Protein AF-A0A9X4LND7-F1 (afdb_monomer_lite)

pLDDT: mean 83.93, std 11.07, range [51.72, 96.12]

InterPro domains:
  IPR014914 RES domain [PF08808] (8-60)

Secondary structure (DSSP, 8-state):
-EE-GGGTTT-TTTT-TTSHHHHHHHHHHHHTT-SEEEEE-SSSTTPEEEEE-GGGGGG--------SB-TTT-PBPHHHHHHHHHTT----

Foldseek 3Di:
DAECAVVCVVCVPCADPPDPVVVVVQVVCVVVVHQWYWYADNVDHRDIDTDGDPVCVVVDDDPDDDDQADPPPRDGPPVVVVVCVVVVHDDD

Radius of gyration: 17.46 Å;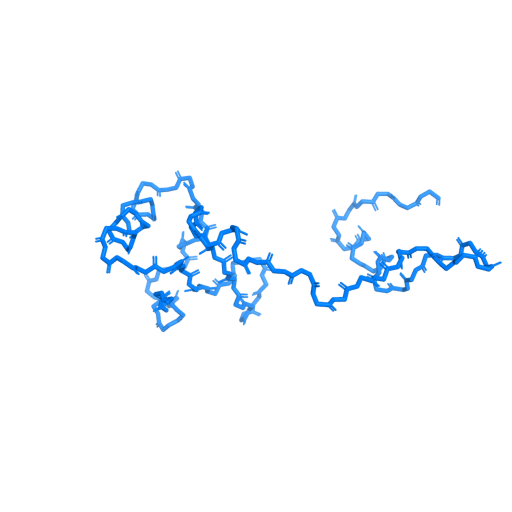 chains: 1; bounding box: 47×31×32 Å

Sequence (92 aa):
MLDMTPHAADYPALQSTRFGPTQGLAARAASAGYDGIAYLSAQRYAGICYALFEHVLPAIRARWRQRLIDPETGNLHRVVATVARGSGLPLA

Structure (mmCIF, N/CA/C/O backbone):
data_AF-A0A9X4LND7-F1
#
_entry.id   AF-A0A9X4LND7-F1
#
loop_
_atom_site.group_PDB
_atom_site.id
_atom_site.type_symbol
_atom_site.label_atom_id
_atom_site.label_alt_id
_atom_site.label_comp_id
_atom_site.label_asym_id
_atom_site.label_entity_id
_atom_site.label_seq_id
_atom_site.pdbx_PDB_ins_code
_atom_site.Cartn_x
_atom_site.Cartn_y
_atom_site.Cartn_z
_atom_site.occupancy
_atom_site.B_iso_or_equiv
_atom_site.auth_seq_id
_atom_site.auth_comp_id
_atom_site.auth_asym_id
_atom_site.auth_atom_id
_atom_site.pdbx_PDB_model_num
ATOM 1 N N . MET A 1 1 ? -6.906 -4.528 10.412 1.00 89.12 1 MET A N 1
ATOM 2 C CA . MET A 1 1 ? -6.813 -4.720 8.945 1.00 89.12 1 MET A CA 1
ATOM 3 C C . MET A 1 1 ? -7.756 -5.826 8.503 1.00 89.12 1 MET A C 1
ATOM 5 O O . MET A 1 1 ? -7.759 -6.859 9.159 1.00 89.12 1 MET A O 1
ATOM 9 N N . LEU A 1 2 ? -8.534 -5.618 7.437 1.00 89.38 2 LEU A N 1
ATOM 10 C CA . LEU A 1 2 ? -9.315 -6.674 6.782 1.00 89.38 2 LEU A CA 1
ATOM 11 C C . LEU A 1 2 ? -8.455 -7.343 5.701 1.00 89.38 2 LEU A C 1
ATOM 13 O O . LEU A 1 2 ? -7.995 -6.667 4.781 1.00 89.38 2 LEU A O 1
ATOM 17 N N . ASP A 1 3 ? -8.226 -8.649 5.813 1.00 90.00 3 ASP A N 1
ATOM 18 C CA . ASP A 1 3 ? -7.414 -9.405 4.857 1.00 90.00 3 ASP A CA 1
ATOM 19 C C . ASP A 1 3 ? -8.286 -10.038 3.765 1.00 90.00 3 ASP A C 1
ATOM 21 O O . ASP A 1 3 ? -9.085 -10.932 4.030 1.00 90.00 3 ASP A O 1
ATOM 25 N N . MET A 1 4 ? -8.127 -9.561 2.530 1.00 85.69 4 MET A N 1
ATOM 26 C CA . MET A 1 4 ? -8.800 -10.085 1.340 1.00 85.69 4 MET A CA 1
ATOM 27 C C . MET A 1 4 ? -7.873 -10.950 0.479 1.00 85.69 4 MET A C 1
ATOM 29 O O . MET A 1 4 ? -8.290 -11.414 -0.583 1.00 85.69 4 MET A O 1
ATOM 33 N N . THR A 1 5 ? -6.621 -11.174 0.890 1.00 83.56 5 THR A N 1
ATOM 34 C CA . THR A 1 5 ? -5.662 -11.959 0.100 1.00 83.56 5 THR A CA 1
ATOM 35 C C . THR A 1 5 ? -6.112 -13.400 -0.178 1.00 83.56 5 THR A C 1
ATOM 37 O O . THR A 1 5 ? -5.899 -13.840 -1.312 1.00 83.56 5 THR A O 1
ATOM 40 N N . PRO A 1 6 ? -6.823 -14.114 0.727 1.00 85.00 6 PRO A N 1
ATOM 41 C CA . PRO A 1 6 ? -7.332 -15.458 0.434 1.00 85.00 6 PRO A CA 1
ATOM 42 C C . PRO A 1 6 ? -8.421 -15.479 -0.647 1.00 85.00 6 PRO A C 1
ATOM 44 O O . PRO A 1 6 ? -8.634 -16.499 -1.291 1.00 85.00 6 PRO A O 1
ATOM 47 N N . HIS A 1 7 ? -9.098 -14.350 -0.866 1.00 79.00 7 HIS A N 1
ATOM 48 C CA . HIS A 1 7 ? -10.233 -14.229 -1.783 1.00 79.00 7 HIS A CA 1
ATOM 49 C C . HIS A 1 7 ? -9.826 -13.786 -3.195 1.00 79.00 7 HIS A C 1
ATOM 51 O O . HIS A 1 7 ? -10.678 -13.554 -4.050 1.00 79.00 7 HIS A O 1
ATOM 57 N N . ALA A 1 8 ? -8.527 -13.653 -3.471 1.00 75.94 8 ALA A N 1
ATOM 58 C CA . ALA A 1 8 ? -8.048 -13.142 -4.753 1.00 75.94 8 ALA A CA 1
ATOM 59 C C . ALA A 1 8 ? -8.443 -14.025 -5.954 1.00 75.94 8 ALA A C 1
ATOM 61 O O . ALA A 1 8 ? -8.682 -13.491 -7.035 1.00 75.94 8 ALA A O 1
ATOM 62 N N . ALA A 1 9 ? -8.537 -15.347 -5.768 1.00 74.12 9 ALA A N 1
ATOM 63 C CA . ALA A 1 9 ? -8.947 -16.280 -6.821 1.00 74.12 9 ALA A CA 1
ATOM 64 C C . ALA A 1 9 ? -10.411 -16.075 -7.247 1.00 74.12 9 ALA A C 1
ATOM 66 O O . ALA A 1 9 ? -10.722 -16.132 -8.434 1.00 74.12 9 ALA A O 1
ATOM 67 N N . ASP A 1 10 ? -11.281 -15.772 -6.282 1.00 72.06 10 ASP A N 1
ATOM 68 C CA . ASP A 1 10 ? -12.716 -15.576 -6.508 1.00 72.06 10 ASP A CA 1
ATOM 69 C C . ASP A 1 10 ? -13.033 -14.157 -7.009 1.00 72.06 10 ASP A C 1
ATOM 71 O O . ASP A 1 10 ? -14.052 -13.925 -7.660 1.00 72.06 10 ASP A O 1
ATOM 75 N N . TYR A 1 11 ? -12.151 -13.193 -6.720 1.00 66.62 11 TYR A N 1
ATOM 76 C CA . TYR A 1 11 ? -12.363 -11.774 -7.008 1.00 66.62 11 TYR A CA 1
ATOM 77 C C . TYR A 1 11 ? -11.115 -11.109 -7.615 1.00 66.62 11 TYR A C 1
ATOM 79 O O . TYR A 1 11 ? -10.535 -10.196 -7.010 1.00 66.62 11 TYR A O 1
ATOM 87 N N . PRO A 1 12 ? -10.729 -11.477 -8.853 1.00 59.78 12 PRO A N 1
ATOM 88 C CA . PRO A 1 12 ? -9.520 -10.966 -9.510 1.00 59.78 12 PRO A CA 1
ATOM 89 C C . PRO A 1 12 ? -9.541 -9.441 -9.742 1.00 59.78 12 PRO A C 1
ATOM 91 O O . PRO A 1 12 ? -8.507 -8.832 -10.008 1.00 59.78 12 PRO A O 1
ATOM 94 N N . ALA A 1 13 ? -10.715 -8.808 -9.612 1.00 56.25 13 ALA A N 1
ATOM 95 C CA . ALA A 1 13 ? -10.954 -7.388 -9.853 1.00 56.25 13 ALA A CA 1
ATOM 96 C C . ALA A 1 13 ? -11.206 -6.538 -8.587 1.00 56.25 13 ALA A C 1
ATOM 98 O O . ALA A 1 13 ? -11.589 -5.375 -8.726 1.00 56.25 13 ALA A O 1
ATOM 99 N N . LEU A 1 14 ? -10.922 -7.021 -7.364 1.00 55.84 14 LEU A N 1
ATOM 100 C CA . LEU A 1 14 ? -10.962 -6.211 -6.111 1.00 55.84 14 LEU A CA 1
ATOM 101 C C . LEU A 1 14 ? -9.972 -5.015 -6.085 1.00 55.84 14 LEU A C 1
ATOM 103 O O . LEU A 1 14 ? -9.742 -4.372 -5.068 1.00 55.84 14 LEU A O 1
ATOM 107 N N . GLN A 1 15 ? -9.394 -4.707 -7.236 1.00 53.84 15 GLN A N 1
ATOM 108 C CA . GLN A 1 15 ? -8.223 -3.893 -7.507 1.00 53.84 15 GLN A CA 1
ATOM 109 C C . GLN A 1 15 ? -8.529 -2.438 -7.843 1.00 53.84 15 GLN A C 1
ATOM 111 O O . GLN A 1 15 ? -7.615 -1.643 -8.045 1.00 53.84 15 GLN A O 1
ATOM 116 N N . SER A 1 16 ? -9.806 -2.074 -7.933 1.00 53.75 16 SER A N 1
ATOM 117 C CA . SER A 1 16 ? -10.201 -0.729 -8.321 1.00 53.75 16 SER A CA 1
ATOM 118 C C . SER A 1 16 ? -11.217 -0.168 -7.342 1.00 53.75 16 SER A C 1
ATOM 120 O O . SER A 1 16 ? -12.347 -0.650 -7.241 1.00 53.75 16 SER A O 1
ATOM 122 N N . THR A 1 17 ? -10.836 0.922 -6.675 1.00 51.72 17 THR A N 1
ATOM 123 C CA . THR A 1 17 ? -11.740 1.781 -5.893 1.00 51.72 17 THR A CA 1
ATOM 124 C C . THR A 1 17 ? -12.844 2.408 -6.749 1.00 51.72 17 THR A C 1
ATOM 126 O O . THR A 1 17 ? -13.742 3.043 -6.210 1.00 51.72 17 THR A O 1
ATOM 129 N N . ARG A 1 18 ? -12.804 2.233 -8.077 1.00 59.81 18 ARG A N 1
ATOM 130 C CA . ARG A 1 18 ? -13.810 2.720 -9.032 1.00 59.81 18 ARG A CA 1
ATOM 131 C C . ARG A 1 18 ? -15.000 1.768 -9.198 1.00 59.81 18 ARG A C 1
ATOM 133 O O . ARG A 1 18 ? -15.952 2.124 -9.880 1.00 59.81 18 ARG A O 1
ATOM 140 N N . PHE A 1 19 ? -14.951 0.570 -8.611 1.00 69.38 19 PHE A N 1
ATOM 141 C CA . PHE A 1 19 ? -16.016 -0.426 -8.724 1.00 69.38 19 PHE A CA 1
ATOM 142 C C . PHE A 1 19 ? -16.887 -0.435 -7.457 1.00 69.38 19 PHE A C 1
ATOM 144 O O . PHE A 1 19 ? -16.377 -0.569 -6.343 1.00 69.38 19 PHE A O 1
ATOM 151 N N . GLY A 1 20 ? -18.205 -0.277 -7.624 1.00 74.12 20 GLY A N 1
ATOM 152 C CA . GLY A 1 20 ? -19.166 -0.110 -6.522 1.00 74.12 20 GLY A CA 1
ATOM 153 C C . GLY A 1 20 ? -19.104 -1.199 -5.437 1.00 74.12 20 GLY A C 1
ATOM 154 O O . GLY A 1 20 ? -19.060 -0.861 -4.255 1.00 74.12 20 GLY A O 1
ATOM 155 N N . PRO A 1 21 ? -19.016 -2.497 -5.783 1.00 76.38 21 PRO A N 1
ATOM 156 C CA . PRO A 1 21 ? -18.829 -3.570 -4.801 1.00 76.38 21 PRO A CA 1
ATOM 157 C C . PRO A 1 21 ? -17.594 -3.402 -3.903 1.00 76.38 21 PRO A C 1
ATOM 159 O O . PRO A 1 21 ? -17.678 -3.628 -2.694 1.00 76.38 21 PRO A O 1
ATOM 162 N N . THR A 1 22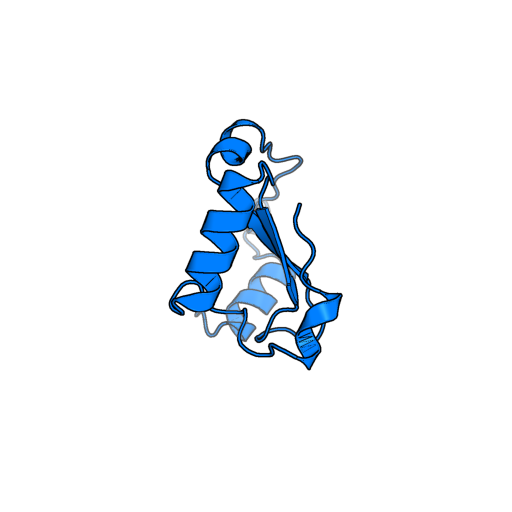 ? -16.468 -2.948 -4.460 1.00 75.69 22 THR A N 1
ATOM 163 C CA . THR A 1 22 ? -15.229 -2.686 -3.710 1.00 75.69 22 THR A CA 1
ATOM 164 C C . THR A 1 22 ? -15.417 -1.528 -2.727 1.00 75.69 22 THR A C 1
ATOM 166 O O . THR A 1 22 ? -14.955 -1.596 -1.589 1.00 75.69 22 THR A O 1
ATOM 169 N N . GLN A 1 23 ? -16.147 -0.485 -3.133 1.00 79.75 23 GLN A N 1
ATOM 170 C CA . GLN A 1 23 ? -16.492 0.647 -2.264 1.00 79.75 23 GLN A CA 1
ATOM 171 C C . GLN A 1 23 ? -17.437 0.221 -1.134 1.00 79.75 23 GLN A C 1
ATOM 173 O O . GLN A 1 23 ? -17.223 0.591 0.017 1.00 79.75 23 GLN A O 1
ATOM 178 N N . GLY A 1 24 ? -18.442 -0.607 -1.435 1.00 86.06 24 GLY A N 1
ATOM 179 C CA . GLY A 1 24 ? -19.356 -1.153 -0.430 1.00 86.06 24 GLY A CA 1
ATOM 180 C C . GLY A 1 24 ? -18.651 -2.060 0.583 1.00 86.06 24 GLY A C 1
ATOM 181 O O . GLY A 1 24 ? -18.958 -2.025 1.775 1.00 86.06 24 GLY A O 1
ATOM 182 N N . LEU A 1 25 ? -17.668 -2.852 0.145 1.00 86.19 25 LEU A N 1
ATOM 183 C CA . LEU A 1 25 ? -16.784 -3.592 1.048 1.00 86.19 25 LEU A CA 1
ATOM 184 C C . LEU A 1 25 ? -15.980 -2.643 1.947 1.00 86.19 25 LEU A C 1
ATOM 186 O O . LEU A 1 25 ? -15.972 -2.837 3.159 1.00 86.19 25 LEU A O 1
ATOM 190 N N . ALA A 1 26 ? -15.354 -1.614 1.372 1.00 86.50 26 ALA A N 1
ATOM 191 C CA . ALA A 1 26 ? -14.581 -0.628 2.124 1.00 86.50 26 ALA A CA 1
ATOM 192 C C . ALA A 1 26 ? -15.429 0.117 3.164 1.00 86.50 26 ALA A C 1
ATOM 194 O O . ALA A 1 26 ? -15.009 0.233 4.312 1.00 86.50 26 ALA A O 1
ATOM 195 N N . ALA A 1 27 ? -16.643 0.537 2.803 1.00 89.06 27 ALA A N 1
ATOM 196 C CA . ALA A 1 27 ? -17.571 1.189 3.722 1.00 89.06 27 ALA A CA 1
ATOM 197 C C . ALA A 1 27 ? -17.953 0.268 4.891 1.00 89.06 27 ALA A C 1
ATOM 199 O O . ALA A 1 27 ? -17.855 0.671 6.047 1.00 89.06 27 ALA A O 1
ATOM 200 N N . ARG A 1 28 ? -18.306 -0.996 4.612 1.00 92.31 28 ARG A N 1
ATOM 201 C CA . ARG A 1 28 ? -18.610 -1.985 5.662 1.00 92.31 28 ARG A CA 1
ATOM 202 C C . ARG A 1 28 ? -17.409 -2.255 6.564 1.00 92.31 28 ARG A C 1
ATOM 204 O O . ARG A 1 28 ? -17.577 -2.352 7.773 1.00 92.31 28 ARG A O 1
ATOM 211 N N . ALA A 1 29 ? -16.211 -2.356 5.992 1.00 92.50 29 ALA A N 1
ATOM 212 C CA . ALA A 1 29 ? -14.987 -2.558 6.758 1.00 92.50 29 ALA A CA 1
ATOM 213 C C . ALA A 1 29 ? -14.695 -1.360 7.679 1.00 92.50 29 ALA A C 1
ATOM 215 O O . ALA A 1 29 ? -14.372 -1.554 8.849 1.00 92.50 29 ALA A O 1
ATOM 216 N N . ALA A 1 30 ? -14.876 -0.133 7.189 1.00 92.12 30 AL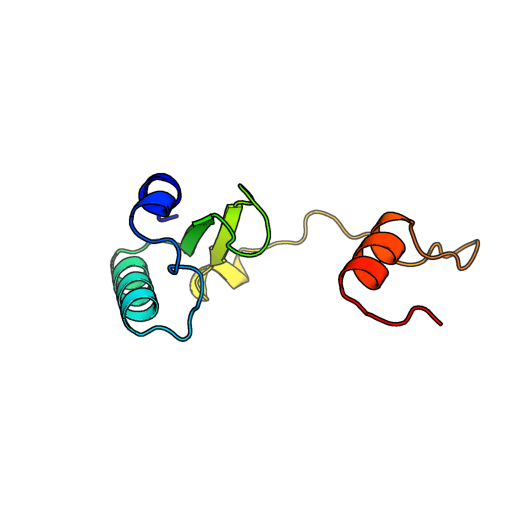A A N 1
ATOM 217 C CA . ALA A 1 30 ? -14.737 1.071 8.004 1.00 92.12 30 ALA A CA 1
ATOM 218 C C . ALA A 1 30 ? -15.779 1.112 9.136 1.00 92.12 30 ALA A C 1
ATOM 220 O O . ALA A 1 30 ? -15.419 1.320 10.293 1.00 92.12 30 ALA A O 1
ATOM 221 N N . SER A 1 31 ? -17.055 0.833 8.842 1.00 93.88 31 SER A N 1
ATOM 222 C CA . SER A 1 31 ? -18.117 0.764 9.860 1.00 93.88 31 SER A CA 1
ATOM 223 C C . SER A 1 31 ? -17.891 -0.339 10.900 1.00 93.88 31 SER A C 1
ATOM 225 O O . SER A 1 31 ? -18.332 -0.200 12.036 1.00 93.88 31 SER A O 1
ATOM 227 N N . ALA A 1 32 ? -17.195 -1.416 10.533 1.00 95.44 32 ALA A N 1
ATOM 228 C CA . ALA A 1 32 ? -16.807 -2.493 11.442 1.00 95.44 32 ALA A CA 1
ATOM 229 C C . ALA A 1 32 ? -15.540 -2.181 12.267 1.00 95.44 32 ALA A C 1
ATOM 231 O O . ALA A 1 32 ? -15.091 -3.030 13.033 1.00 95.44 32 ALA A O 1
ATOM 232 N N . GLY A 1 33 ? -14.955 -0.985 12.124 1.00 94.56 33 GLY A N 1
ATOM 233 C CA . GLY A 1 33 ? -13.802 -0.544 12.912 1.00 94.56 33 GLY A CA 1
ATOM 234 C C . GLY A 1 33 ? -12.451 -1.070 12.423 1.00 94.56 33 GLY A C 1
ATOM 235 O O . GLY A 1 33 ? -11.472 -1.011 13.162 1.00 94.56 33 GLY A O 1
ATOM 236 N N . TYR A 1 34 ? -12.360 -1.590 11.195 1.00 96.12 34 TYR A N 1
ATOM 237 C CA . TYR A 1 34 ? -11.061 -1.929 10.614 1.00 96.12 34 TYR A CA 1
ATOM 238 C C . TYR A 1 34 ? -10.288 -0.667 10.221 1.00 96.12 34 TYR A C 1
ATOM 240 O O . TYR A 1 34 ? -10.871 0.320 9.802 1.00 96.12 34 TYR A O 1
ATOM 248 N N . ASP A 1 35 ? -8.957 -0.747 10.261 1.00 95.06 35 ASP A N 1
ATOM 249 C CA . ASP A 1 35 ? -8.034 0.327 9.847 1.00 95.06 35 ASP A CA 1
ATOM 250 C C . ASP A 1 35 ? -7.797 0.427 8.329 1.00 95.06 35 ASP A C 1
ATOM 252 O O . ASP A 1 35 ? -7.206 1.381 7.823 1.00 95.06 35 ASP A O 1
ATOM 256 N N . GLY A 1 36 ? -8.224 -0.582 7.576 1.00 92.12 36 GLY A N 1
ATOM 257 C CA . GLY A 1 36 ? -7.957 -0.676 6.147 1.00 92.12 36 GLY A CA 1
ATOM 258 C C . GLY A 1 36 ? -8.166 -2.081 5.596 1.00 92.12 36 GLY A C 1
ATOM 259 O O . GLY A 1 36 ? -8.643 -2.973 6.309 1.00 92.12 36 GLY A O 1
ATOM 260 N N . ILE A 1 37 ? -7.768 -2.277 4.337 1.00 90.88 37 ILE A N 1
ATOM 261 C CA . ILE A 1 37 ? -7.920 -3.523 3.573 1.00 90.88 37 ILE A CA 1
ATOM 262 C C . ILE A 1 37 ? -6.590 -3.947 2.929 1.00 90.88 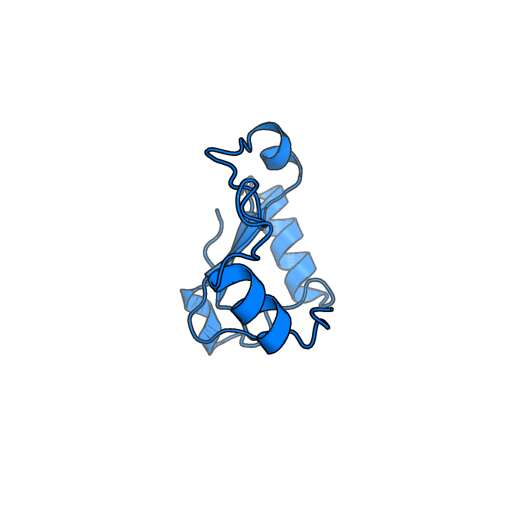37 ILE A C 1
ATOM 264 O O . ILE A 1 37 ? -5.882 -3.116 2.354 1.00 90.88 37 ILE A O 1
ATOM 268 N N . ALA A 1 38 ? -6.265 -5.244 3.001 1.00 89.69 38 ALA A N 1
ATOM 269 C CA . ALA A 1 38 ? -5.111 -5.878 2.352 1.00 89.69 38 ALA A CA 1
ATOM 270 C C . ALA A 1 38 ? -5.616 -6.740 1.208 1.00 89.69 38 ALA A C 1
ATOM 272 O O . ALA A 1 38 ? -6.576 -7.484 1.381 1.00 89.69 38 ALA A O 1
ATOM 273 N N . TYR A 1 39 ? -4.979 -6.647 0.048 1.00 84.81 39 TYR A N 1
ATOM 274 C CA . TYR A 1 39 ? -5.435 -7.325 -1.163 1.00 84.81 39 TYR A CA 1
ATOM 275 C C . TYR A 1 39 ? -4.259 -7.603 -2.112 1.00 84.81 39 TYR A C 1
ATOM 277 O O . TYR A 1 39 ? -3.251 -6.904 -2.065 1.00 84.81 39 TYR A O 1
ATOM 285 N N . LEU A 1 40 ? -4.348 -8.626 -2.970 1.00 81.75 40 LEU A N 1
ATOM 286 C CA . LEU A 1 40 ? -3.273 -8.965 -3.919 1.00 81.75 40 LEU A CA 1
ATOM 287 C C . LEU A 1 40 ? -3.376 -8.142 -5.197 1.00 81.75 40 LEU A C 1
ATOM 289 O O . LEU A 1 40 ? -4.410 -8.227 -5.848 1.00 81.75 40 LEU A O 1
ATOM 293 N N . SER A 1 41 ? -2.310 -7.417 -5.554 1.00 75.38 41 SER A N 1
ATOM 294 C CA . SER A 1 41 ? -2.120 -6.568 -6.740 1.00 75.38 41 SER A CA 1
ATOM 295 C C . SER A 1 41 ? -2.465 -7.270 -8.060 1.00 75.38 41 SER A C 1
ATOM 297 O O . SER A 1 41 ? -1.987 -8.367 -8.332 1.00 75.38 41 SER A O 1
ATOM 299 N N . ALA A 1 42 ? -3.216 -6.587 -8.928 1.00 69.94 42 ALA A N 1
ATOM 300 C CA . ALA A 1 42 ? -3.474 -6.990 -10.312 1.00 69.94 42 ALA A CA 1
ATOM 301 C C . ALA A 1 42 ? -2.303 -6.638 -11.224 1.00 69.94 42 ALA A C 1
ATOM 303 O O . ALA A 1 42 ? -2.131 -7.258 -12.266 1.00 69.94 42 ALA A O 1
ATOM 304 N N . GLN A 1 43 ? -1.511 -5.630 -10.856 1.00 69.19 43 GLN A N 1
ATOM 305 C CA . GLN A 1 43 ? -0.382 -5.166 -11.665 1.00 69.19 43 GLN A CA 1
ATOM 306 C C . GLN A 1 43 ? 0.919 -5.889 -11.313 1.00 69.19 43 GLN A C 1
ATOM 308 O O . GLN A 1 43 ? 1.829 -5.965 -12.135 1.00 69.19 43 GLN A O 1
ATOM 313 N N . ARG A 1 44 ? 1.021 -6.433 -10.097 1.00 66.25 44 ARG A N 1
ATOM 314 C CA . ARG A 1 44 ? 2.188 -7.176 -9.628 1.00 66.25 44 ARG A CA 1
ATOM 315 C C . ARG A 1 44 ? 1.749 -8.522 -9.072 1.00 66.25 44 ARG A C 1
ATOM 317 O O . ARG A 1 44 ? 1.217 -8.581 -7.969 1.00 66.25 44 ARG A O 1
ATOM 324 N N . TYR A 1 45 ? 2.033 -9.598 -9.803 1.00 67.88 45 TYR A N 1
ATOM 325 C CA . TYR A 1 45 ? 1.739 -10.960 -9.353 1.00 67.88 45 TYR A CA 1
ATOM 326 C C . TYR A 1 45 ? 2.207 -11.182 -7.902 1.00 67.88 45 TYR A C 1
ATOM 328 O O . TYR A 1 45 ? 3.358 -10.891 -7.567 1.00 67.88 45 TYR A O 1
ATOM 336 N N . ALA A 1 46 ? 1.287 -11.643 -7.047 1.00 71.50 46 ALA A N 1
ATOM 337 C CA . ALA A 1 46 ? 1.474 -11.894 -5.611 1.00 71.50 46 ALA A CA 1
ATOM 338 C C . ALA A 1 46 ? 1.894 -10.685 -4.738 1.00 71.50 46 ALA A C 1
ATOM 340 O O . ALA A 1 46 ? 2.231 -10.855 -3.566 1.00 71.50 46 ALA A O 1
ATOM 341 N N . GLY A 1 47 ? 1.872 -9.452 -5.255 1.00 80.06 47 GLY A N 1
ATOM 342 C CA . GLY A 1 47 ? 2.180 -8.265 -4.457 1.00 80.06 47 GLY A CA 1
ATOM 343 C C . GLY A 1 47 ? 1.022 -7.895 -3.533 1.00 80.06 47 GLY A C 1
ATOM 344 O O . GLY A 1 47 ? -0.066 -7.631 -4.021 1.00 80.06 47 GLY A O 1
ATOM 345 N N . ILE A 1 48 ? 1.235 -7.815 -2.219 1.00 85.81 48 ILE A N 1
ATOM 346 C CA . ILE A 1 48 ? 0.196 -7.342 -1.291 1.00 85.81 48 ILE A CA 1
ATOM 347 C C . ILE A 1 48 ? 0.124 -5.811 -1.343 1.00 85.81 48 ILE A C 1
ATOM 349 O O . ILE A 1 48 ? 1.124 -5.117 -1.148 1.00 85.81 48 ILE A O 1
ATOM 353 N N . CYS A 1 49 ? -1.070 -5.294 -1.592 1.00 84.94 49 CYS A N 1
ATOM 354 C CA . CYS A 1 49 ? -1.428 -3.888 -1.521 1.00 84.94 49 CYS A CA 1
ATOM 355 C C . CYS A 1 49 ? -2.213 -3.610 -0.237 1.00 84.94 49 CYS A C 1
ATOM 357 O O . CYS A 1 49 ? -2.982 -4.449 0.229 1.00 84.94 49 CYS A O 1
ATOM 359 N N . TYR A 1 50 ? -2.045 -2.400 0.296 1.00 87.44 50 TYR A N 1
ATOM 360 C CA . TYR A 1 50 ? -2.729 -1.929 1.496 1.00 87.44 50 TYR A CA 1
ATOM 361 C C . TYR A 1 50 ? -3.470 -0.634 1.173 1.00 87.44 50 TYR A C 1
ATOM 363 O O . TYR A 1 50 ? -2.865 0.321 0.685 1.00 87.44 50 TYR A O 1
ATOM 371 N N . ALA A 1 51 ? -4.771 -0.603 1.446 1.00 86.94 51 ALA A N 1
ATOM 372 C CA . ALA A 1 51 ? -5.576 0.612 1.447 1.00 86.94 51 ALA A CA 1
ATOM 373 C C . ALA A 1 51 ? -5.905 0.963 2.900 1.00 86.94 51 ALA A C 1
ATOM 375 O O . ALA A 1 51 ? -6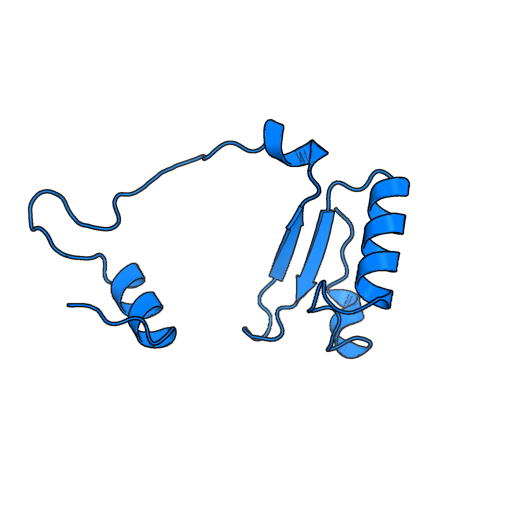.520 0.158 3.594 1.00 86.94 51 ALA A O 1
ATOM 376 N N . LEU A 1 52 ? -5.473 2.134 3.362 1.00 91.44 52 LEU A N 1
ATOM 377 C CA . LEU A 1 52 ? -5.678 2.594 4.737 1.00 91.44 52 LEU A CA 1
ATOM 378 C C . LEU A 1 52 ? -6.809 3.619 4.782 1.00 91.44 52 LEU A C 1
ATOM 380 O O . LEU A 1 52 ? -6.935 4.434 3.865 1.00 91.44 52 LEU A O 1
ATOM 384 N N . PHE A 1 53 ? -7.610 3.588 5.844 1.00 92.00 53 PHE A N 1
ATOM 385 C CA . PHE A 1 53 ? -8.643 4.595 6.067 1.00 92.00 53 PHE A CA 1
ATOM 386 C C . PHE A 1 53 ? -8.072 5.854 6.719 1.00 92.00 53 PHE A C 1
ATOM 388 O O . PHE A 1 53 ? -7.024 5.835 7.368 1.00 92.00 53 PHE A O 1
ATOM 395 N N . GLU A 1 54 ? -8.777 6.968 6.526 1.00 91.19 54 GLU A N 1
ATOM 396 C CA . GLU A 1 54 ? -8.304 8.303 6.893 1.00 91.19 54 GLU A CA 1
ATOM 397 C C . GLU A 1 54 ? -7.949 8.427 8.379 1.00 91.19 54 GLU A C 1
ATOM 399 O O . GLU A 1 54 ? -6.931 9.031 8.714 1.00 91.19 54 GLU A O 1
ATOM 404 N N . HIS A 1 55 ? -8.712 7.781 9.269 1.00 92.69 55 HIS A N 1
ATOM 405 C CA . HIS A 1 55 ? -8.479 7.833 10.718 1.00 92.69 55 HIS A CA 1
ATOM 406 C C . HIS A 1 55 ? -7.115 7.275 11.142 1.00 92.69 55 HIS A C 1
ATOM 408 O O . HIS A 1 55 ? -6.621 7.612 12.216 1.00 92.69 55 HIS A O 1
ATOM 414 N N . VAL A 1 56 ? -6.487 6.448 10.303 1.00 92.69 56 VAL A N 1
ATOM 415 C CA . VAL A 1 56 ? -5.171 5.849 10.562 1.00 92.69 56 VAL A CA 1
ATOM 416 C C . VAL A 1 56 ? -4.040 6.787 10.157 1.00 92.69 56 VAL A C 1
ATOM 418 O O . VAL A 1 56 ? -2.954 6.728 10.735 1.00 92.69 56 VAL A O 1
ATOM 421 N N . LEU A 1 57 ? -4.267 7.674 9.182 1.00 91.00 57 LEU A N 1
ATOM 422 C CA . LEU A 1 57 ? -3.218 8.527 8.615 1.00 91.00 57 LEU A CA 1
ATOM 423 C C . LEU A 1 57 ? -2.488 9.374 9.675 1.00 91.00 57 LEU A C 1
ATOM 425 O O . LEU A 1 57 ? -1.255 9.423 9.624 1.00 91.00 57 LEU A O 1
ATOM 429 N N . PRO A 1 58 ? -3.163 9.959 10.689 1.00 94.25 58 PRO A N 1
ATOM 430 C CA . PRO A 1 58 ? -2.491 10.683 11.767 1.00 94.25 58 PRO A CA 1
ATOM 431 C C . PRO A 1 58 ? -1.541 9.833 12.617 1.00 94.25 58 PRO A C 1
ATOM 433 O O . PRO A 1 58 ? -0.654 10.402 13.258 1.00 94.25 58 PRO A O 1
ATOM 436 N N . ALA A 1 59 ? -1.686 8.504 12.635 1.00 91.25 59 ALA A N 1
ATOM 437 C CA . ALA A 1 59 ? -0.806 7.583 13.358 1.00 91.25 59 ALA A CA 1
ATOM 438 C C . ALA A 1 59 ? 0.392 7.106 12.513 1.00 91.25 59 ALA A C 1
ATOM 440 O O . ALA A 1 59 ? 1.368 6.588 13.058 1.00 91.25 59 ALA A O 1
ATOM 441 N N . ILE A 1 60 ? 0.370 7.312 11.192 1.00 90.38 60 ILE A N 1
ATOM 442 C CA . ILE A 1 60 ? 1.462 6.900 10.305 1.00 90.38 60 ILE A CA 1
ATOM 443 C C . ILE A 1 60 ? 2.674 7.809 10.519 1.00 90.38 60 ILE A C 1
ATOM 445 O O . ILE A 1 60 ? 2.591 9.041 10.483 1.00 90.38 60 ILE A O 1
ATOM 449 N N . ARG A 1 61 ? 3.841 7.199 10.725 1.00 91.56 61 ARG A N 1
ATOM 450 C CA . ARG A 1 61 ? 5.120 7.903 10.855 1.00 91.56 61 ARG A CA 1
ATOM 451 C C . ARG A 1 61 ? 6.126 7.316 9.879 1.00 91.56 61 ARG A C 1
ATOM 453 O O . ARG A 1 61 ? 6.288 6.102 9.786 1.00 91.56 61 ARG A O 1
ATOM 460 N N . ALA A 1 62 ? 6.818 8.190 9.153 1.00 89.69 62 ALA A N 1
ATOM 461 C CA . ALA A 1 62 ? 7.934 7.774 8.318 1.00 89.69 62 ALA A CA 1
ATOM 462 C C . ALA A 1 62 ? 9.062 7.263 9.225 1.00 89.69 62 ALA A C 1
ATOM 464 O O . ALA A 1 62 ? 9.604 8.027 10.020 1.00 89.69 62 ALA A O 1
ATOM 465 N N . ARG A 1 63 ? 9.408 5.978 9.106 1.00 92.94 63 ARG A N 1
ATOM 466 C CA . ARG A 1 63 ? 10.487 5.371 9.900 1.00 92.94 63 ARG A CA 1
ATOM 467 C C . ARG A 1 63 ? 11.874 5.791 9.415 1.00 92.94 63 ARG A C 1
ATOM 469 O O . ARG A 1 63 ? 12.796 5.906 10.209 1.00 92.94 63 ARG A O 1
ATOM 476 N N . TRP A 1 64 ? 12.017 5.995 8.112 1.00 93.50 64 TRP A N 1
ATOM 477 C CA . TRP A 1 64 ? 13.251 6.431 7.474 1.00 93.50 64 TRP A CA 1
ATOM 478 C C . TRP A 1 64 ? 12.921 7.184 6.186 1.00 93.50 64 TRP A C 1
ATOM 480 O O . TRP A 1 64 ? 11.805 7.101 5.664 1.00 93.50 64 TRP A O 1
ATOM 490 N N . ARG A 1 65 ? 13.893 7.948 5.692 1.00 90.25 65 ARG A N 1
ATOM 491 C CA . ARG A 1 65 ? 13.833 8.654 4.411 1.00 90.25 65 ARG A CA 1
ATOM 492 C C . ARG A 1 65 ? 15.211 8.576 3.768 1.00 90.25 65 ARG A C 1
ATOM 494 O O . ARG A 1 65 ? 16.209 8.715 4.466 1.00 90.25 65 ARG A O 1
ATOM 501 N N . GLN A 1 66 ? 15.254 8.385 2.456 1.00 89.94 66 GLN A N 1
ATOM 502 C CA . GLN A 1 66 ? 16.485 8.435 1.673 1.00 89.94 66 GLN A CA 1
ATOM 503 C C . GLN A 1 66 ? 16.290 9.426 0.531 1.00 89.94 66 GLN A C 1
ATOM 505 O O . GLN A 1 66 ? 15.208 9.493 -0.058 1.00 89.94 66 GLN A O 1
ATOM 510 N N . ARG A 1 67 ? 17.325 10.215 0.232 1.00 90.56 67 ARG A N 1
ATOM 511 C CA . ARG A 1 67 ? 17.320 11.055 -0.967 1.00 90.56 67 ARG A CA 1
ATOM 512 C C . ARG A 1 67 ? 17.287 10.149 -2.196 1.00 90.56 67 ARG A C 1
ATOM 514 O O . ARG A 1 67 ? 17.885 9.084 -2.192 1.00 90.56 67 ARG A O 1
ATOM 521 N N . LEU A 1 68 ? 16.570 10.557 -3.238 1.00 91.38 68 LEU A N 1
ATOM 522 C CA . LEU A 1 68 ? 16.531 9.790 -4.489 1.00 91.38 68 LEU A CA 1
ATOM 523 C C . LEU A 1 68 ? 17.830 9.949 -5.289 1.00 91.38 68 LEU A C 1
ATOM 525 O O . LEU A 1 68 ? 18.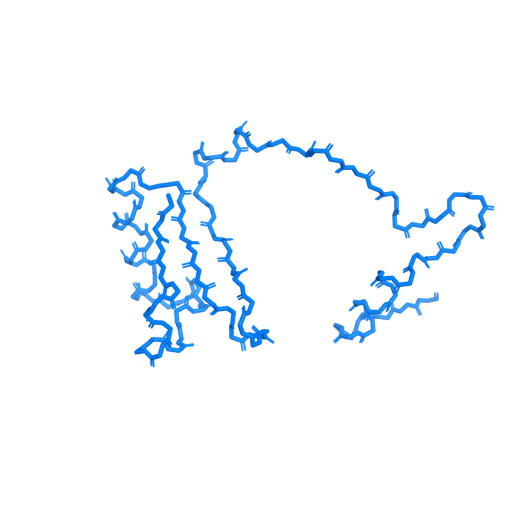237 9.030 -5.998 1.00 91.38 68 LEU A O 1
ATOM 529 N N . ILE A 1 69 ? 18.452 11.119 -5.141 1.00 92.31 69 ILE A N 1
ATOM 530 C CA . ILE A 1 69 ? 19.710 11.509 -5.761 1.00 92.31 69 ILE A CA 1
ATOM 531 C C . ILE A 1 69 ? 20.786 11.531 -4.682 1.00 92.31 69 ILE A C 1
ATOM 533 O O . ILE A 1 69 ? 20.586 12.101 -3.602 1.00 92.31 69 ILE A O 1
ATOM 537 N N . ASP A 1 70 ? 21.913 10.915 -5.000 1.00 91.00 70 ASP A N 1
ATOM 538 C CA . ASP A 1 70 ? 23.126 10.980 -4.210 1.00 91.00 70 ASP A CA 1
ATOM 539 C C . ASP A 1 70 ? 23.664 12.425 -4.211 1.00 91.00 70 ASP A C 1
ATOM 541 O O . ASP A 1 70 ? 23.902 12.989 -5.281 1.00 91.00 70 ASP A O 1
ATOM 545 N N . PRO A 1 71 ? 23.811 13.068 -3.041 1.00 91.38 71 PRO A N 1
ATOM 546 C CA . PRO A 1 71 ? 24.141 14.488 -2.975 1.00 91.38 71 PRO A CA 1
ATOM 547 C C . PRO A 1 71 ? 25.592 14.804 -3.357 1.00 91.38 71 PRO A C 1
ATOM 549 O O . PRO A 1 71 ? 25.871 15.953 -3.686 1.00 91.38 71 PRO A O 1
ATOM 552 N N . GLU A 1 72 ? 26.502 13.831 -3.300 1.00 94.00 72 GLU A N 1
ATOM 553 C CA . GLU A 1 72 ? 27.923 14.043 -3.600 1.00 94.00 72 GLU A CA 1
ATOM 554 C C . GLU A 1 72 ? 28.196 13.890 -5.094 1.00 94.00 72 GLU A C 1
ATOM 556 O O . GLU A 1 72 ? 28.948 14.658 -5.689 1.00 94.00 72 GLU A O 1
ATOM 561 N N . THR A 1 73 ? 27.554 12.901 -5.710 1.00 93.19 73 THR A N 1
ATOM 562 C CA . THR A 1 73 ? 27.793 12.537 -7.109 1.00 93.19 73 THR A CA 1
ATOM 563 C C . THR A 1 73 ? 26.728 13.066 -8.065 1.00 93.19 73 THR A C 1
ATOM 565 O O . THR A 1 73 ? 26.936 13.049 -9.275 1.00 93.19 73 THR A O 1
ATOM 568 N N . GLY A 1 74 ? 25.570 13.496 -7.553 1.00 90.94 74 GLY A N 1
ATOM 569 C CA . GLY A 1 74 ? 24.412 13.879 -8.366 1.00 90.94 74 GLY A CA 1
ATOM 570 C C . GLY A 1 74 ? 23.711 12.695 -9.043 1.00 90.94 74 GLY A C 1
ATOM 571 O O . GLY A 1 74 ? 22.773 12.895 -9.815 1.00 90.94 74 GLY A O 1
ATOM 572 N N . ASN A 1 75 ? 24.130 11.458 -8.760 1.00 91.12 75 ASN A N 1
ATOM 573 C CA . ASN A 1 75 ? 23.595 10.271 -9.416 1.00 91.12 75 ASN A CA 1
ATOM 574 C C . ASN A 1 75 ? 22.248 9.837 -8.832 1.00 91.12 75 ASN A C 1
ATOM 576 O O . ASN A 1 75 ? 22.030 9.834 -7.621 1.00 91.12 75 ASN A O 1
ATOM 580 N N . LEU A 1 76 ? 21.355 9.367 -9.702 1.00 92.12 76 LEU A N 1
ATOM 581 C CA . LEU A 1 76 ? 20.102 8.735 -9.302 1.00 92.12 76 LEU A CA 1
ATOM 582 C C . LEU A 1 76 ? 20.357 7.308 -8.793 1.00 92.12 76 LEU A C 1
ATOM 584 O O . LEU A 1 76 ? 21.021 6.512 -9.464 1.00 92.12 76 LEU A O 1
ATOM 588 N N . HIS A 1 77 ? 19.776 6.929 -7.650 1.00 92.50 77 HIS A N 1
ATOM 589 C CA . HIS A 1 77 ? 19.882 5.545 -7.183 1.00 92.50 77 HIS A CA 1
ATOM 590 C C . HIS A 1 77 ? 19.313 4.561 -8.214 1.00 92.50 77 HIS A C 1
ATOM 592 O O . HIS A 1 77 ? 18.222 4.757 -8.756 1.00 92.50 77 HIS A O 1
ATOM 598 N N . ARG A 1 78 ? 20.011 3.434 -8.421 1.00 91.38 78 ARG A N 1
ATOM 599 C CA . ARG A 1 78 ? 19.633 2.411 -9.412 1.00 91.38 78 ARG A CA 1
ATOM 600 C C . ARG A 1 78 ? 18.184 1.948 -9.265 1.00 91.38 78 ARG A C 1
ATOM 602 O O . ARG A 1 78 ? 17.515 1.755 -10.272 1.00 91.38 78 ARG A O 1
ATOM 609 N N . VAL A 1 79 ? 17.689 1.796 -8.034 1.00 90.00 79 VAL A N 1
ATOM 610 C CA . VAL A 1 79 ? 16.293 1.402 -7.782 1.00 90.00 79 VAL A CA 1
ATOM 611 C C . VAL A 1 79 ? 15.303 2.418 -8.355 1.00 90.00 79 VAL A C 1
ATOM 613 O O . VAL A 1 79 ? 14.338 2.025 -9.003 1.00 90.00 79 VAL A O 1
ATOM 616 N N . VAL A 1 80 ? 15.580 3.715 -8.205 1.00 90.62 80 VAL A N 1
ATOM 617 C CA . VAL A 1 80 ? 14.727 4.793 -8.717 1.00 90.62 80 VAL A CA 1
ATOM 618 C C . VAL A 1 80 ? 14.772 4.812 -10.241 1.00 90.62 80 VAL A C 1
ATOM 620 O O . VAL A 1 80 ? 13.725 4.840 -10.880 1.00 90.62 80 VAL A O 1
ATOM 623 N N . ALA A 1 81 ? 15.966 4.691 -10.829 1.00 91.50 81 ALA A N 1
ATOM 624 C CA . ALA A 1 81 ? 16.124 4.629 -12.280 1.00 91.50 81 ALA A CA 1
ATOM 625 C C . ALA A 1 81 ? 15.406 3.413 -12.900 1.00 91.50 81 ALA A C 1
ATOM 627 O O . ALA A 1 81 ? 14.792 3.511 -13.962 1.00 91.50 81 ALA A O 1
ATOM 628 N N . THR A 1 82 ? 15.472 2.254 -12.240 1.00 91.38 82 THR A N 1
ATOM 629 C CA . THR A 1 82 ? 14.779 1.032 -12.670 1.00 91.38 82 THR A CA 1
ATOM 630 C C . THR A 1 82 ? 13.265 1.206 -12.629 1.00 91.38 82 THR A C 1
ATOM 632 O O . THR A 1 82 ? 12.600 0.882 -13.611 1.00 91.38 82 THR A O 1
ATOM 635 N N . VAL A 1 83 ? 12.723 1.742 -11.532 1.00 89.44 83 VAL A N 1
ATOM 636 C CA . VAL A 1 83 ? 11.277 1.977 -11.401 1.00 89.44 83 VAL A CA 1
ATOM 637 C C . VAL A 1 83 ? 10.798 3.008 -12.420 1.00 89.44 83 VAL A C 1
ATOM 639 O O . VAL A 1 83 ? 9.801 2.765 -13.088 1.00 89.44 83 VAL A O 1
ATOM 642 N N . ALA A 1 84 ? 11.514 4.120 -12.597 1.00 89.56 84 ALA A N 1
ATOM 643 C CA . ALA A 1 84 ? 11.141 5.143 -13.569 1.00 89.56 84 ALA A CA 1
ATOM 644 C C . ALA A 1 84 ? 11.063 4.580 -14.997 1.00 89.56 84 ALA A C 1
ATOM 646 O O . ALA A 1 84 ? 10.035 4.735 -15.652 1.00 89.56 84 ALA A O 1
ATOM 647 N N . ARG A 1 85 ? 12.083 3.828 -15.439 1.00 90.00 85 ARG A N 1
ATOM 648 C CA . ARG A 1 85 ? 12.068 3.166 -16.755 1.00 90.00 85 ARG A CA 1
ATOM 649 C C . ARG A 1 85 ? 10.932 2.156 -16.896 1.00 90.00 85 ARG A C 1
ATOM 651 O O . ARG A 1 85 ? 10.243 2.168 -17.910 1.00 90.00 85 ARG A O 1
ATOM 658 N N . GLY A 1 86 ? 10.718 1.308 -15.888 1.00 85.06 86 GLY A N 1
ATOM 659 C CA . GLY A 1 86 ? 9.632 0.320 -15.897 1.00 85.06 86 GLY A CA 1
ATOM 660 C C . GLY A 1 86 ? 8.236 0.951 -15.937 1.00 85.06 86 GLY A C 1
ATOM 661 O O . GLY A 1 86 ? 7.314 0.361 -16.490 1.00 85.06 86 GLY A O 1
ATOM 662 N N . SER A 1 87 ? 8.101 2.165 -15.405 1.00 82.62 87 SER A N 1
ATOM 663 C CA . SER A 1 87 ? 6.864 2.951 -15.414 1.00 82.62 87 SER A CA 1
ATOM 664 C C . SER A 1 87 ? 6.724 3.872 -16.634 1.00 82.62 87 SER A C 1
ATOM 666 O O . SER A 1 87 ? 5.766 4.639 -16.696 1.00 82.62 87 SER A O 1
ATOM 668 N N . GLY A 1 88 ? 7.670 3.850 -17.581 1.00 87.19 88 GLY A N 1
ATOM 669 C CA . GLY A 1 88 ? 7.659 4.738 -18.750 1.00 87.19 88 GLY A CA 1
ATOM 670 C C . GLY A 1 88 ? 7.901 6.216 -18.421 1.00 87.19 88 GLY A C 1
ATOM 671 O O . GLY A 1 88 ? 7.561 7.086 -19.220 1.00 87.19 88 GLY A O 1
ATOM 672 N N . LEU A 1 89 ? 8.473 6.517 -17.252 1.00 85.69 89 LEU A N 1
ATOM 673 C CA . LEU A 1 89 ? 8.849 7.875 -16.880 1.00 85.69 89 LEU A CA 1
ATOM 674 C C . LEU A 1 89 ? 10.191 8.230 -17.538 1.00 85.69 89 LEU A C 1
ATOM 676 O O . LEU A 1 89 ? 11.166 7.492 -17.354 1.00 85.69 89 LEU A O 1
ATOM 680 N N . PRO A 1 90 ? 10.274 9.347 -18.280 1.00 82.88 90 PRO A N 1
ATOM 681 C CA . PRO A 1 90 ? 11.534 9.787 -18.855 1.00 82.88 90 PRO A CA 1
ATOM 682 C C . PRO A 1 90 ? 12.519 10.156 -17.740 1.00 82.88 90 PRO A C 1
ATOM 684 O O . PRO A 1 90 ? 12.187 10.890 -16.810 1.00 82.88 90 PRO A O 1
ATOM 687 N N . LEU A 1 91 ? 13.738 9.635 -17.847 1.00 79.56 91 LEU A N 1
ATOM 688 C CA . LEU A 1 91 ? 14.886 10.084 -17.068 1.00 79.56 91 LEU A CA 1
ATOM 689 C C . LEU A 1 91 ? 15.721 10.947 -18.014 1.00 79.56 91 LEU A C 1
ATOM 691 O O . LEU A 1 91 ? 16.189 10.429 -19.027 1.00 79.56 91 LEU A O 1
ATOM 695 N N . ALA A 1 92 ? 15.786 12.248 -17.729 1.00 68.44 92 ALA A N 1
ATOM 696 C CA . ALA A 1 92 ? 16.568 13.220 -18.491 1.00 68.44 92 ALA A CA 1
ATOM 697 C C . ALA A 1 92 ? 18.069 13.070 -18.218 1.00 68.44 92 ALA A C 1
ATOM 699 O O . ALA A 1 92 ? 18.417 12.688 -17.074 1.00 68.44 92 ALA A O 1
#

Organism: NCBI:txid431058